Protein AF-A0A066RHJ8-F1 (afdb_monomer_lite)

Organism: NCBI:txid1654360

Structure (mmCIF, N/CA/C/O backbone):
data_AF-A0A066RHJ8-F1
#
_entry.id   AF-A0A066RHJ8-F1
#
loop_
_atom_site.group_PDB
_atom_site.id
_atom_site.type_symbol
_atom_site.label_atom_id
_atom_site.label_alt_id
_atom_site.label_comp_id
_atom_site.label_asym_id
_atom_site.label_entity_id
_atom_site.label_seq_id
_atom_site.pdbx_PDB_ins_code
_atom_site.Cartn_x
_atom_site.Cartn_y
_atom_site.Cartn_z
_atom_site.occupancy
_atom_site.B_iso_or_equiv
_atom_site.auth_seq_id
_atom_site.auth_comp_id
_atom_site.auth_asym_id
_atom_site.auth_atom_id
_atom_site.pdbx_PDB_model_num
ATOM 1 N N . MET A 1 1 ? -1.808 -9.681 -1.181 1.00 54.47 1 MET A N 1
ATOM 2 C CA . MET A 1 1 ? -0.693 -8.835 -0.711 1.00 54.47 1 MET A CA 1
ATOM 3 C C . MET A 1 1 ? -0.986 -8.386 0.717 1.00 54.47 1 MET A C 1
ATOM 5 O O . MET A 1 1 ? -1.422 -7.274 0.942 1.00 54.47 1 MET A O 1
ATOM 9 N N . THR A 1 2 ? -0.768 -9.251 1.707 1.00 55.66 2 THR A N 1
ATOM 10 C CA . THR A 1 2 ? -0.908 -8.876 3.128 1.00 55.66 2 THR A CA 1
ATOM 11 C C . THR A 1 2 ? 0.417 -8.418 3.739 1.00 55.66 2 THR A C 1
ATOM 13 O O . THR A 1 2 ? 0.487 -8.200 4.941 1.00 55.66 2 THR A O 1
ATOM 16 N N . THR A 1 3 ? 1.471 -8.248 2.928 1.00 59.19 3 THR A N 1
ATOM 17 C CA . THR A 1 3 ? 2.850 -8.013 3.384 1.00 59.19 3 THR A CA 1
ATOM 18 C C . THR A 1 3 ? 3.011 -6.776 4.272 1.00 59.19 3 THR A C 1
ATOM 20 O O . THR A 1 3 ? 3.804 -6.812 5.205 1.00 59.19 3 THR A O 1
ATOM 23 N N . CYS A 1 4 ? 2.215 -5.725 4.044 1.00 68.44 4 CYS A N 1
ATOM 24 C CA . CYS A 1 4 ? 2.212 -4.516 4.878 1.00 68.44 4 CYS A CA 1
ATOM 25 C C . CYS A 1 4 ? 1.197 -4.535 6.041 1.00 68.44 4 CYS A C 1
ATOM 27 O O . CYS A 1 4 ? 1.205 -3.613 6.846 1.00 68.44 4 CYS A O 1
ATOM 29 N N . VAL A 1 5 ? 0.329 -5.552 6.151 1.00 61.22 5 VAL A N 1
ATOM 30 C CA . VAL A 1 5 ? -0.864 -5.531 7.032 1.00 61.22 5 VAL A CA 1
ATOM 31 C C . VAL A 1 5 ? -0.652 -6.291 8.355 1.00 61.22 5 VAL A C 1
ATOM 33 O O . VAL A 1 5 ? -1.445 -6.185 9.288 1.00 61.22 5 VAL A O 1
ATOM 36 N N . VAL A 1 6 ? 0.424 -7.069 8.502 1.00 53.78 6 VAL A N 1
ATOM 37 C CA . VAL A 1 6 ? 0.547 -8.029 9.616 1.00 53.78 6 VAL A CA 1
ATOM 38 C C . VAL A 1 6 ? 1.184 -7.381 10.853 1.00 53.78 6 VAL A C 1
ATOM 40 O O . VAL A 1 6 ? 2.336 -7.628 11.181 1.00 53.78 6 VAL A O 1
ATOM 43 N N . GLY A 1 7 ? 0.413 -6.537 11.548 1.00 52.50 7 GLY A N 1
ATOM 44 C CA . GLY A 1 7 ? 0.635 -6.231 12.970 1.00 52.50 7 GLY A CA 1
ATOM 45 C C . GLY A 1 7 ? 1.372 -4.932 13.338 1.00 52.50 7 GLY A C 1
ATOM 46 O O . GLY A 1 7 ? 1.989 -4.906 14.397 1.00 52.50 7 GLY A O 1
ATOM 47 N N . ARG A 1 8 ? 1.263 -3.858 12.533 1.00 54.72 8 ARG A N 1
ATOM 48 C CA . ARG A 1 8 ? 1.763 -2.476 12.798 1.00 54.72 8 ARG A CA 1
ATOM 49 C C . ARG A 1 8 ? 3.290 -2.234 12.715 1.00 54.72 8 ARG A C 1
ATOM 51 O O . ARG A 1 8 ? 3.848 -1.539 13.556 1.00 54.72 8 ARG A O 1
ATOM 58 N N . SER A 1 9 ? 3.929 -2.705 11.637 1.00 58.59 9 SER A N 1
ATOM 59 C CA . SER A 1 9 ? 5.210 -2.176 11.110 1.00 58.59 9 SER A CA 1
ATOM 60 C C . SER A 1 9 ? 6.525 -2.512 11.836 1.00 58.59 9 SER A C 1
ATOM 62 O O . SER A 1 9 ? 7.495 -1.750 11.756 1.00 58.59 9 SER A O 1
ATOM 64 N N . ASP A 1 10 ? 6.615 -3.666 12.492 1.00 66.88 10 ASP A N 1
ATOM 65 C CA . ASP A 1 10 ? 7.911 -4.182 12.942 1.00 66.88 10 ASP A CA 1
ATOM 66 C C . ASP A 1 10 ? 8.750 -4.685 11.748 1.00 66.88 10 ASP A C 1
ATOM 68 O O . ASP A 1 10 ? 8.301 -5.499 10.933 1.00 66.88 10 ASP A O 1
ATOM 72 N N . LEU A 1 11 ? 9.978 -4.178 11.622 1.00 70.00 11 LEU A N 1
ATOM 73 C CA . LEU A 1 11 ? 10.820 -4.346 10.434 1.00 70.00 11 LEU A CA 1
ATOM 74 C C . LEU A 1 11 ? 11.218 -5.807 10.141 1.00 70.00 11 LEU A C 1
ATOM 76 O O . LEU A 1 11 ? 11.137 -6.207 8.977 1.00 70.00 11 LEU A O 1
ATOM 80 N N . PRO A 1 12 ? 11.568 -6.642 11.138 1.00 79.56 12 PRO A N 1
ATOM 81 C CA . PRO A 1 12 ? 11.828 -8.062 10.922 1.00 79.56 12 PRO A CA 1
ATOM 82 C C . PRO A 1 12 ? 10.596 -8.838 10.441 1.00 79.56 12 PRO A C 1
ATOM 84 O O . PRO A 1 12 ? 10.729 -9.731 9.607 1.00 79.56 12 PRO A O 1
ATOM 87 N N . ALA A 1 13 ? 9.397 -8.503 10.928 1.00 80.00 13 ALA A N 1
ATOM 88 C CA . ALA A 1 13 ? 8.169 -9.192 10.532 1.00 80.00 13 ALA A CA 1
ATOM 89 C C . ALA A 1 13 ? 7.810 -8.906 9.065 1.00 80.00 13 ALA A C 1
ATOM 91 O O . ALA A 1 13 ? 7.497 -9.831 8.309 1.00 80.00 13 ALA A O 1
ATOM 92 N N . VAL A 1 14 ? 7.920 -7.640 8.643 1.00 78.69 14 VAL A N 1
ATOM 93 C CA . VAL A 1 14 ? 7.721 -7.241 7.239 1.00 78.69 14 VAL A CA 1
ATOM 94 C C . VAL A 1 14 ? 8.747 -7.919 6.336 1.00 78.69 14 VAL A C 1
ATOM 96 O O . VAL A 1 14 ? 8.379 -8.451 5.293 1.00 78.69 14 VAL A O 1
ATOM 99 N N . GLU A 1 15 ? 10.016 -7.968 6.745 1.00 83.31 15 GLU A N 1
ATOM 100 C CA . GLU A 1 15 ? 11.082 -8.615 5.975 1.00 83.31 15 GLU A CA 1
ATOM 101 C C . GLU A 1 15 ? 10.846 -10.119 5.790 1.00 83.31 15 GLU A C 1
ATOM 103 O O . GLU A 1 15 ? 10.921 -10.621 4.667 1.00 83.31 15 GLU A O 1
ATOM 108 N N . GLN A 1 16 ? 10.499 -10.837 6.862 1.00 84.56 16 GLN A N 1
ATOM 109 C CA . GLN A 1 16 ? 10.178 -12.266 6.791 1.00 84.56 16 GLN A CA 1
ATOM 110 C C . GLN A 1 16 ? 8.992 -12.532 5.864 1.00 84.56 16 GLN A C 1
ATOM 112 O O . GLN A 1 16 ? 9.003 -13.478 5.072 1.00 84.56 16 GLN A O 1
ATOM 117 N N . LEU A 1 17 ? 7.959 -11.694 5.946 1.00 82.88 17 LEU A N 1
ATOM 118 C CA . LEU A 1 17 ? 6.774 -11.846 5.119 1.00 82.88 17 LEU A CA 1
ATOM 119 C C . LEU A 1 17 ? 7.043 -11.480 3.657 1.00 82.88 17 LEU A C 1
ATOM 121 O O . LEU A 1 17 ? 6.522 -12.146 2.765 1.00 82.88 17 LEU A O 1
ATOM 125 N N . ALA A 1 18 ? 7.868 -10.466 3.398 1.00 85.00 18 ALA A N 1
ATOM 126 C CA . ALA A 1 18 ? 8.316 -10.111 2.058 1.00 85.00 18 ALA A CA 1
ATOM 127 C C . ALA A 1 18 ? 9.039 -11.303 1.416 1.00 85.00 18 ALA A C 1
ATOM 129 O O . ALA A 1 18 ? 8.610 -11.784 0.366 1.00 85.00 18 ALA A O 1
ATOM 130 N N . GLN A 1 19 ? 10.040 -11.857 2.104 1.00 87.00 19 GLN A N 1
ATOM 131 C CA . GLN A 1 19 ? 10.793 -13.026 1.640 1.00 87.00 19 GLN A CA 1
ATOM 132 C C . GLN A 1 19 ? 9.893 -14.243 1.404 1.00 87.00 19 GLN A C 1
ATOM 134 O O . GLN A 1 19 ? 9.981 -14.885 0.360 1.00 87.00 19 GLN A O 1
ATOM 139 N N . LYS A 1 20 ? 8.971 -14.536 2.333 1.00 86.62 20 LYS A N 1
ATOM 140 C CA . LYS A 1 20 ? 8.002 -15.634 2.187 1.00 86.62 20 LYS A CA 1
ATOM 141 C C . LYS A 1 20 ? 7.116 -15.476 0.947 1.00 86.62 20 LYS A C 1
ATOM 143 O O . LYS A 1 20 ? 6.731 -16.474 0.348 1.00 86.62 20 LYS A O 1
ATOM 148 N N . ASN A 1 21 ? 6.791 -14.240 0.573 1.00 84.12 21 ASN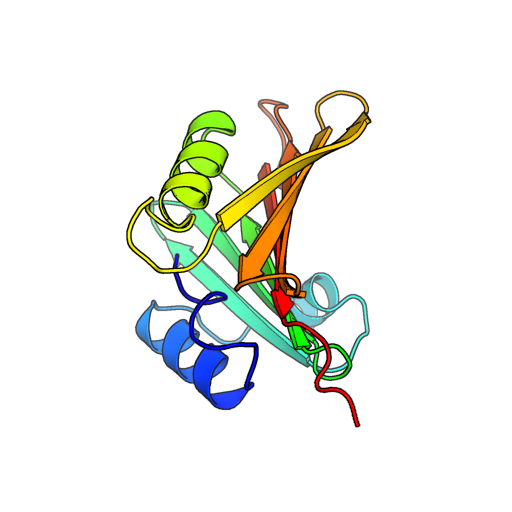 A N 1
ATOM 149 C CA . ASN A 1 21 ? 6.006 -13.924 -0.621 1.00 84.12 21 ASN A CA 1
ATOM 150 C C . ASN A 1 21 ? 6.870 -13.737 -1.882 1.00 84.12 21 ASN A C 1
ATOM 152 O O . ASN A 1 21 ? 6.366 -13.266 -2.897 1.00 84.12 21 ASN A O 1
ATOM 156 N N . GLY A 1 22 ? 8.157 -14.096 -1.831 1.00 88.00 22 GLY A N 1
ATOM 157 C CA . GLY A 1 22 ? 9.058 -14.073 -2.983 1.00 88.00 22 GLY A CA 1
ATOM 158 C C . GLY A 1 22 ? 9.702 -12.719 -3.275 1.00 88.00 22 GLY A C 1
ATOM 159 O O . GLY A 1 22 ? 10.432 -12.607 -4.256 1.00 88.00 22 GLY A O 1
ATOM 160 N N . PHE A 1 23 ? 9.478 -11.701 -2.439 1.00 90.62 23 PHE A N 1
ATOM 161 C CA . PHE A 1 23 ? 10.182 -10.430 -2.577 1.00 90.62 23 PHE A CA 1
ATOM 162 C C . PHE A 1 23 ? 11.664 -10.604 -2.237 1.00 90.62 23 PHE A C 1
ATOM 164 O O . PHE A 1 23 ? 12.032 -11.226 -1.238 1.00 90.62 23 PHE A O 1
ATOM 171 N N . GLN A 1 24 ? 12.516 -9.993 -3.051 1.00 93.31 24 GLN A N 1
ATOM 172 C CA . GLN A 1 24 ? 13.964 -9.983 -2.883 1.00 93.31 24 GLN A CA 1
ATOM 173 C C . GLN A 1 24 ? 14.429 -8.584 -2.499 1.00 93.31 24 GLN A C 1
ATOM 175 O O . GLN A 1 24 ? 13.792 -7.598 -2.860 1.00 93.31 24 GLN A O 1
ATOM 180 N N . ALA A 1 25 ? 15.528 -8.478 -1.751 1.00 93.19 25 ALA A N 1
ATOM 181 C CA . ALA A 1 25 ? 16.081 -7.175 -1.390 1.00 93.19 25 ALA A CA 1
ATOM 182 C C . ALA A 1 25 ? 16.359 -6.348 -2.655 1.00 93.19 25 ALA A C 1
ATOM 184 O O . ALA A 1 25 ? 16.960 -6.846 -3.608 1.00 93.19 25 ALA A O 1
ATOM 185 N N . ALA A 1 26 ? 15.907 -5.095 -2.663 1.00 92.56 26 ALA A N 1
ATOM 186 C CA . ALA A 1 26 ? 16.111 -4.218 -3.802 1.00 92.56 26 ALA A CA 1
ATOM 187 C C . ALA A 1 26 ? 17.610 -3.883 -3.949 1.00 92.56 26 ALA A C 1
ATOM 189 O O . ALA A 1 26 ? 18.268 -3.595 -2.941 1.00 92.56 26 ALA A O 1
ATOM 190 N N . PRO A 1 27 ? 18.152 -3.862 -5.181 1.00 91.31 27 PRO A N 1
ATOM 191 C CA . PRO A 1 27 ? 19.455 -3.266 -5.463 1.00 91.31 27 PRO A CA 1
ATOM 192 C C . PRO A 1 27 ? 19.558 -1.840 -4.900 1.00 91.31 27 PRO A C 1
ATOM 194 O O . PRO A 1 27 ? 18.555 -1.137 -4.777 1.00 91.31 27 PRO A O 1
ATOM 197 N N . SER A 1 28 ? 20.758 -1.405 -4.512 1.00 87.38 28 SER A N 1
ATOM 198 C CA . SER A 1 28 ? 20.949 -0.168 -3.735 1.00 87.38 28 SER A CA 1
ATOM 199 C C . SER A 1 28 ? 20.502 1.106 -4.463 1.00 87.38 28 SER A C 1
ATOM 201 O O . SER A 1 28 ? 20.049 2.058 -3.826 1.00 87.38 28 SER A O 1
ATOM 203 N N . ASP A 1 29 ? 20.598 1.125 -5.787 1.00 87.19 29 ASP A N 1
ATOM 204 C CA . ASP A 1 29 ? 20.080 2.163 -6.674 1.00 87.19 29 ASP A CA 1
ATOM 205 C C . ASP A 1 29 ? 18.544 2.172 -6.713 1.00 87.19 29 ASP A C 1
ATOM 207 O O . ASP A 1 29 ? 17.934 3.208 -6.448 1.00 87.19 29 ASP A O 1
ATOM 211 N N . ALA A 1 30 ? 17.905 1.020 -6.927 1.00 85.94 30 ALA A N 1
ATOM 212 C CA . ALA A 1 30 ? 16.447 0.887 -6.898 1.00 85.94 30 ALA A CA 1
ATOM 213 C C . ALA A 1 30 ? 15.864 1.219 -5.511 1.00 85.94 30 ALA A C 1
ATOM 215 O O . ALA A 1 30 ? 14.872 1.941 -5.392 1.00 85.94 30 ALA A O 1
ATOM 216 N N . ALA A 1 31 ? 16.515 0.757 -4.441 1.00 89.44 31 ALA A N 1
ATOM 217 C CA . ALA A 1 31 ? 16.118 1.027 -3.064 1.00 89.44 31 ALA A CA 1
ATOM 218 C C . ALA A 1 31 ? 16.076 2.532 -2.762 1.00 89.44 31 ALA A C 1
ATOM 220 O O . ALA A 1 31 ? 15.160 2.997 -2.084 1.00 89.44 31 ALA A O 1
ATOM 221 N N . ARG A 1 32 ? 17.022 3.317 -3.301 1.00 88.25 32 ARG A N 1
ATOM 222 C CA . ARG A 1 32 ? 17.029 4.782 -3.140 1.00 88.25 32 ARG A CA 1
ATOM 223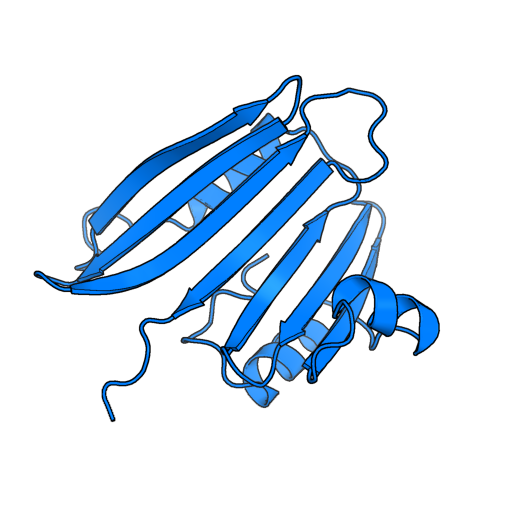 C C . ARG A 1 32 ? 15.782 5.440 -3.721 1.00 88.25 32 ARG A C 1
ATOM 225 O O . ARG A 1 32 ? 15.291 6.392 -3.117 1.00 88.25 32 ARG A O 1
ATOM 232 N N . HIS A 1 33 ? 15.262 4.931 -4.839 1.00 87.25 33 HIS A N 1
ATOM 233 C CA . HIS A 1 33 ? 14.031 5.442 -5.441 1.00 87.25 33 HIS A CA 1
ATOM 234 C C . HIS A 1 33 ? 12.805 5.142 -4.576 1.00 87.25 33 HIS A C 1
ATOM 236 O O . HIS A 1 33 ? 12.012 6.042 -4.337 1.00 87.25 33 HIS A O 1
ATOM 242 N N . TYR A 1 34 ? 12.679 3.929 -4.033 1.00 86.94 34 TYR A N 1
ATOM 243 C CA . TYR A 1 34 ? 11.540 3.576 -3.175 1.00 86.94 34 TYR A CA 1
ATOM 244 C C . TYR A 1 34 ? 11.572 4.238 -1.792 1.00 86.94 34 TYR A C 1
ATOM 246 O O . TYR A 1 34 ? 10.525 4.513 -1.208 1.00 86.94 34 TYR A O 1
ATOM 254 N N . LEU A 1 35 ? 12.768 4.485 -1.254 1.00 87.56 35 LEU A N 1
ATOM 255 C CA . LEU A 1 35 ? 12.954 5.090 0.066 1.00 87.56 35 LEU A CA 1
ATOM 256 C C . LEU A 1 35 ? 12.965 6.626 0.032 1.00 87.56 35 LEU A C 1
ATOM 258 O O . LEU A 1 35 ? 12.847 7.258 1.083 1.00 87.56 35 LEU A O 1
ATOM 262 N N . TYR A 1 36 ? 13.133 7.240 -1.145 1.00 86.38 36 TYR A N 1
ATOM 263 C CA . TYR A 1 36 ? 13.250 8.697 -1.311 1.00 86.38 36 TYR A CA 1
ATOM 264 C C . TYR A 1 36 ? 14.268 9.336 -0.343 1.00 86.38 36 TYR A C 1
ATOM 266 O O . TYR A 1 36 ? 14.050 10.412 0.207 1.00 86.38 36 TYR A O 1
ATOM 274 N N . GLY A 1 37 ? 15.390 8.648 -0.103 1.00 84.00 37 GLY A N 1
ATOM 275 C CA . GLY A 1 37 ? 16.455 9.112 0.796 1.00 84.00 37 GLY A CA 1
ATOM 276 C C . GLY A 1 37 ? 16.197 8.913 2.295 1.00 84.00 37 GLY A C 1
ATOM 277 O O . GLY A 1 37 ? 17.059 9.264 3.099 1.00 84.00 37 GLY A O 1
ATOM 278 N N . ASN A 1 38 ? 15.066 8.325 2.690 1.00 86.19 38 ASN A N 1
ATOM 279 C CA . ASN A 1 38 ? 14.782 8.013 4.089 1.00 86.19 38 ASN A CA 1
ATOM 280 C C . ASN A 1 38 ? 15.452 6.696 4.523 1.00 86.19 38 ASN A C 1
ATOM 282 O O . ASN A 1 38 ? 15.557 5.764 3.721 1.00 86.19 38 ASN A O 1
ATOM 286 N N . PRO A 1 39 ? 15.872 6.565 5.796 1.00 87.94 39 PRO A N 1
ATOM 287 C CA . PRO A 1 39 ? 16.324 5.288 6.338 1.00 87.94 39 PRO A CA 1
ATOM 288 C C . PRO A 1 39 ? 15.214 4.235 6.268 1.00 87.94 39 PRO A C 1
ATOM 290 O O . PRO A 1 39 ? 14.068 4.502 6.637 1.00 87.94 39 PRO A O 1
ATOM 293 N N . GLY A 1 40 ? 15.554 3.023 5.839 1.00 89.00 40 GLY A N 1
ATOM 294 C CA . GLY A 1 40 ? 14.583 1.947 5.699 1.00 89.00 40 GLY A CA 1
ATOM 295 C C . GLY A 1 40 ? 15.119 0.762 4.912 1.00 89.00 40 GLY A C 1
ATOM 296 O O . GLY A 1 40 ? 16.321 0.648 4.662 1.00 89.00 40 GLY A O 1
ATOM 297 N N . LYS A 1 41 ? 14.205 -0.120 4.520 1.00 91.31 41 LYS A N 1
ATOM 298 C CA . LYS A 1 41 ? 14.479 -1.260 3.643 1.00 91.31 41 LYS A CA 1
ATOM 299 C C . LYS A 1 41 ? 13.522 -1.253 2.463 1.00 91.31 41 LYS A C 1
ATOM 301 O O . LYS A 1 41 ? 12.386 -0.800 2.585 1.00 91.31 41 LYS A O 1
ATOM 306 N N . ALA A 1 42 ? 13.998 -1.759 1.334 1.00 92.31 42 ALA A N 1
ATOM 307 C CA . ALA A 1 42 ? 13.185 -1.937 0.149 1.00 92.31 42 ALA A CA 1
ATOM 308 C C . ALA A 1 42 ? 13.394 -3.329 -0.440 1.00 92.31 42 ALA A C 1
ATOM 310 O O . ALA A 1 42 ? 14.497 -3.881 -0.405 1.00 92.31 42 ALA A O 1
ATOM 311 N N . TRP A 1 43 ? 12.325 -3.870 -1.003 1.00 93.75 43 TRP A N 1
ATOM 312 C CA . TRP A 1 43 ? 12.301 -5.142 -1.697 1.00 93.75 43 TRP A CA 1
ATOM 313 C C . TRP A 1 43 ? 11.560 -4.996 -3.019 1.00 93.75 43 TRP A C 1
ATOM 315 O O . TRP A 1 43 ? 10.723 -4.110 -3.178 1.00 93.75 43 TRP A O 1
ATOM 325 N N . VAL A 1 44 ? 11.858 -5.877 -3.960 1.00 92.62 44 VAL A N 1
ATOM 326 C CA . VAL A 1 44 ? 11.193 -5.948 -5.257 1.00 92.62 44 VAL A CA 1
ATOM 327 C C . VAL A 1 44 ? 10.701 -7.361 -5.513 1.00 92.62 44 VAL A C 1
ATOM 329 O O . VAL A 1 44 ? 11.289 -8.337 -5.043 1.00 92.62 44 VAL A O 1
ATOM 332 N N . LEU A 1 45 ? 9.608 -7.463 -6.252 1.00 90.12 45 LEU A N 1
ATOM 333 C CA . LEU A 1 45 ? 9.085 -8.715 -6.772 1.00 90.12 45 LEU A CA 1
ATOM 334 C C . LEU A 1 45 ? 8.722 -8.490 -8.234 1.00 90.12 45 LEU A C 1
ATOM 336 O O . LEU A 1 45 ? 8.022 -7.536 -8.561 1.00 90.12 45 LEU A O 1
ATOM 340 N N . GLU A 1 46 ? 9.188 -9.392 -9.084 1.00 88.88 46 GLU A N 1
ATOM 341 C CA . GLU A 1 46 ? 8.798 -9.476 -10.483 1.00 88.88 46 GLU A CA 1
ATOM 342 C C . GLU A 1 46 ? 8.259 -10.878 -10.747 1.00 88.88 46 GLU A C 1
ATOM 344 O O . GLU A 1 46 ? 8.903 -11.876 -10.415 1.00 88.88 46 GLU A O 1
ATOM 349 N N . ASN A 1 47 ? 7.051 -10.956 -11.291 1.00 84.00 47 ASN A N 1
ATOM 350 C CA . ASN A 1 47 ? 6.419 -12.207 -11.695 1.00 84.00 47 ASN A CA 1
ATOM 351 C C . ASN A 1 47 ? 5.472 -11.962 -12.884 1.00 84.00 47 ASN A C 1
ATOM 353 O O . ASN A 1 47 ? 5.370 -10.846 -13.386 1.00 84.00 47 ASN A O 1
ATOM 357 N N . GLU A 1 48 ? 4.744 -12.992 -13.319 1.00 78.69 48 GLU A N 1
ATOM 358 C CA . GLU A 1 48 ? 3.774 -12.889 -14.426 1.00 78.69 48 GLU A CA 1
ATOM 359 C C . GLU A 1 48 ? 2.665 -11.848 -14.173 1.00 78.69 48 GLU A C 1
ATOM 361 O O . GLU A 1 48 ? 2.079 -11.314 -15.113 1.00 78.69 48 GLU A O 1
ATOM 366 N N . GLN A 1 49 ? 2.381 -11.548 -12.902 1.00 73.44 49 GLN A N 1
ATOM 367 C CA . GLN A 1 49 ? 1.398 -10.552 -12.467 1.00 73.44 49 GLN A CA 1
ATOM 368 C C . GLN A 1 49 ? 1.999 -9.155 -12.351 1.00 73.44 49 GLN A C 1
ATOM 370 O O . GLN A 1 49 ? 1.234 -8.189 -12.382 1.00 73.44 49 GLN A O 1
ATOM 375 N N . GLY A 1 50 ? 3.333 -9.047 -12.288 1.00 81.38 50 GLY A N 1
ATOM 376 C CA . GLY A 1 50 ? 4.057 -7.838 -12.625 1.00 81.38 50 GLY A CA 1
ATOM 377 C C . GLY A 1 50 ? 5.185 -7.364 -11.742 1.00 81.38 50 GLY A C 1
ATOM 378 O O . GLY A 1 50 ? 5.789 -8.103 -10.973 1.00 81.38 50 GLY A O 1
ATOM 379 N N . HIS A 1 51 ? 5.429 -6.072 -11.954 1.00 87.62 51 HIS A N 1
ATOM 380 C CA . HIS A 1 51 ? 6.314 -5.129 -11.284 1.00 87.62 51 HIS A CA 1
ATOM 381 C C . HIS A 1 51 ? 5.872 -4.695 -9.884 1.00 87.62 51 HIS A C 1
ATOM 383 O O . HIS A 1 51 ? 4.951 -3.876 -9.807 1.00 87.62 51 HIS A O 1
ATOM 389 N N . TYR A 1 52 ? 6.519 -5.139 -8.804 1.00 89.25 52 TYR A N 1
ATOM 390 C CA . TYR A 1 52 ? 6.198 -4.670 -7.453 1.00 89.25 52 TYR A CA 1
ATOM 391 C C . TYR A 1 52 ? 7.416 -4.149 -6.698 1.00 89.25 52 TYR A C 1
ATOM 393 O O . TYR A 1 52 ? 8.459 -4.800 -6.636 1.00 89.25 52 TYR A O 1
ATOM 401 N N . GLY A 1 53 ? 7.240 -3.003 -6.046 1.00 90.00 53 GLY A N 1
ATOM 402 C CA . GLY A 1 53 ? 8.157 -2.474 -5.044 1.00 90.00 53 GLY A CA 1
ATOM 403 C C . GLY A 1 53 ? 7.522 -2.521 -3.661 1.00 90.00 53 GLY A C 1
ATOM 404 O O . GLY A 1 53 ? 6.333 -2.265 -3.512 1.00 90.00 53 GLY A O 1
ATOM 405 N N . LEU A 1 54 ? 8.305 -2.829 -2.638 1.00 89.38 54 LEU A N 1
ATOM 406 C CA . LEU A 1 54 ? 7.916 -2.739 -1.235 1.00 89.38 54 LEU A CA 1
ATOM 407 C C . LEU A 1 54 ? 8.950 -1.873 -0.527 1.00 89.38 54 LEU A C 1
ATOM 409 O O . LEU A 1 54 ? 10.136 -2.175 -0.602 1.00 89.38 54 LEU A O 1
ATOM 413 N N . SER A 1 55 ? 8.528 -0.836 0.185 1.00 89.44 55 SER A N 1
ATOM 414 C CA . SER A 1 55 ? 9.397 -0.073 1.077 1.00 89.44 55 SER A CA 1
ATOM 415 C C . SER A 1 55 ? 8.859 -0.063 2.495 1.00 89.44 55 SER A C 1
ATOM 417 O O . SER A 1 55 ? 7.653 -0.090 2.723 1.00 89.44 55 SER A O 1
ATOM 419 N N . LEU A 1 56 ? 9.779 -0.032 3.453 1.00 87.38 56 LEU A N 1
ATOM 420 C CA . LEU A 1 56 ? 9.488 0.179 4.858 1.00 87.38 56 LEU A CA 1
ATOM 421 C C . LEU A 1 56 ? 10.443 1.236 5.401 1.00 87.38 56 LEU A C 1
ATOM 423 O O . LEU A 1 56 ? 11.654 1.009 5.471 1.00 87.38 56 LEU A O 1
ATOM 427 N N . LEU A 1 57 ? 9.893 2.384 5.786 1.00 85.50 57 LEU A N 1
ATOM 428 C CA . LEU A 1 57 ? 10.652 3.468 6.396 1.00 85.50 57 LEU A CA 1
ATOM 429 C C . LEU A 1 57 ? 10.828 3.216 7.895 1.00 85.50 57 LEU A C 1
ATOM 431 O O . LEU A 1 57 ? 9.878 2.867 8.592 1.00 85.50 57 LEU A O 1
ATOM 435 N N . ALA A 1 58 ? 12.042 3.423 8.404 1.00 79.31 58 ALA A N 1
ATOM 436 C CA . ALA A 1 58 ? 12.378 3.113 9.793 1.00 79.31 58 ALA A CA 1
ATOM 437 C C . ALA A 1 58 ? 11.799 4.121 10.803 1.00 79.31 58 ALA A C 1
ATOM 439 O O . ALA A 1 58 ? 11.473 3.739 11.918 1.00 79.31 58 ALA A O 1
ATOM 440 N N . ALA A 1 59 ? 11.689 5.402 10.433 1.00 72.25 59 ALA A N 1
ATOM 441 C CA . ALA A 1 59 ? 11.360 6.475 11.378 1.00 72.25 59 ALA A CA 1
ATOM 442 C C . ALA A 1 59 ? 9.872 6.535 11.754 1.00 72.25 59 ALA A C 1
ATOM 444 O O . ALA A 1 59 ? 9.530 6.768 12.906 1.00 72.25 59 ALA A O 1
ATOM 445 N N . ASN A 1 60 ? 8.993 6.342 10.774 1.00 70.00 60 ASN A N 1
ATOM 446 C CA . ASN A 1 60 ? 7.541 6.417 10.938 1.00 70.00 60 ASN A CA 1
ATOM 447 C C . ASN A 1 60 ? 6.858 5.092 10.614 1.00 70.00 60 ASN A C 1
ATOM 449 O O . ASN A 1 60 ? 5.633 5.056 10.492 1.00 70.00 60 ASN A O 1
ATOM 453 N N . HIS A 1 61 ? 7.642 4.022 10.440 1.00 75.12 61 HIS A N 1
ATOM 454 C CA . HIS A 1 61 ? 7.099 2.690 10.243 1.00 75.12 61 HIS A CA 1
ATOM 455 C C . HIS A 1 61 ? 6.150 2.605 9.024 1.00 75.12 61 HIS A C 1
ATOM 457 O O . HIS A 1 61 ? 5.271 1.743 8.958 1.00 75.12 61 HIS A O 1
ATOM 463 N N . LEU A 1 62 ? 6.320 3.513 8.054 1.00 81.25 62 LEU A N 1
ATOM 464 C CA . LEU A 1 62 ? 5.503 3.594 6.849 1.00 81.25 62 LEU A CA 1
ATOM 465 C C . LEU A 1 62 ? 5.884 2.457 5.908 1.00 81.25 62 LEU A C 1
ATOM 467 O O . LEU A 1 62 ? 7.010 2.419 5.409 1.00 81.25 62 LEU A O 1
ATOM 471 N N . CYS A 1 63 ? 4.935 1.557 5.665 1.00 84.88 63 CYS A N 1
ATOM 472 C CA . CYS A 1 63 ? 5.064 0.487 4.683 1.00 84.88 63 CYS A CA 1
ATOM 473 C C . CYS A 1 63 ? 4.344 0.899 3.401 1.00 84.88 63 CYS A C 1
ATOM 475 O O . CYS A 1 63 ? 3.156 1.221 3.457 1.00 84.88 63 CYS A O 1
ATOM 477 N N . SER A 1 64 ? 5.029 0.873 2.260 1.00 88.12 64 SER A N 1
ATOM 478 C CA . SER A 1 64 ? 4.446 1.221 0.964 1.00 88.12 64 SER A CA 1
ATOM 479 C C . SER A 1 64 ? 4.665 0.116 -0.063 1.00 88.12 64 SER A C 1
ATOM 481 O O . SER A 1 64 ? 5.772 -0.394 -0.208 1.00 88.12 64 SER A O 1
ATOM 483 N N . ILE A 1 65 ? 3.616 -0.234 -0.804 1.00 87.94 65 ILE A N 1
ATOM 484 C CA . ILE A 1 65 ? 3.655 -1.144 -1.950 1.00 87.94 65 ILE A CA 1
ATOM 485 C C . ILE A 1 65 ? 3.433 -0.324 -3.217 1.00 87.94 65 ILE A C 1
ATOM 487 O O . ILE A 1 65 ? 2.427 0.372 -3.340 1.00 87.94 65 ILE A O 1
ATOM 491 N N . PHE A 1 66 ? 4.356 -0.438 -4.162 1.00 88.56 66 PHE A N 1
ATOM 492 C CA . PHE A 1 66 ? 4.317 0.173 -5.483 1.00 88.56 66 PHE A CA 1
ATOM 493 C C . PHE A 1 66 ? 3.923 -0.900 -6.490 1.00 88.56 66 PHE A C 1
ATOM 495 O O . PHE A 1 66 ? 4.538 -1.964 -6.534 1.00 88.56 66 PHE A O 1
ATOM 502 N N . VAL A 1 67 ? 2.890 -0.628 -7.278 1.00 87.94 67 VAL A N 1
ATOM 503 C CA . VAL A 1 67 ? 2.325 -1.554 -8.260 1.00 87.94 67 VAL A CA 1
ATOM 504 C C . VAL A 1 67 ? 2.483 -0.936 -9.638 1.00 87.94 67 VAL A C 1
ATOM 506 O O . VAL A 1 67 ? 1.906 0.115 -9.915 1.00 87.94 67 VAL A O 1
ATOM 509 N N . HIS A 1 68 ? 3.265 -1.576 -10.500 1.00 84.62 68 HIS A N 1
ATOM 510 C CA . HIS A 1 68 ? 3.603 -1.045 -11.822 1.00 84.62 68 HIS A CA 1
ATOM 511 C C . HIS A 1 68 ? 2.694 -1.556 -12.947 1.00 84.62 68 HIS A C 1
ATOM 513 O O . HIS A 1 68 ? 2.756 -1.031 -14.053 1.00 84.62 68 HIS A O 1
ATOM 519 N N . GLN A 1 69 ? 1.826 -2.536 -12.675 1.00 84.75 69 GLN A N 1
ATOM 520 C CA . GLN A 1 69 ? 0.835 -3.029 -13.635 1.00 84.75 69 GLN A CA 1
ATOM 521 C C . GLN A 1 69 ? -0.415 -3.590 -12.949 1.00 84.75 69 GLN A C 1
ATOM 523 O O . GLN A 1 69 ? -0.376 -3.967 -11.778 1.00 84.75 69 GLN A O 1
ATOM 528 N N . GLY A 1 70 ? -1.501 -3.688 -13.711 1.00 83.56 70 GLY A N 1
ATOM 529 C CA . GLY A 1 70 ? -2.796 -4.203 -13.270 1.00 83.56 70 GLY A CA 1
ATOM 530 C C . GLY A 1 70 ? -3.923 -3.237 -13.617 1.00 83.56 70 GLY A C 1
ATOM 531 O O . GLY A 1 70 ? -3.671 -2.074 -13.931 1.00 83.56 70 GLY A O 1
ATOM 532 N N . ASP A 1 71 ? -5.158 -3.729 -13.578 1.00 86.56 71 ASP A N 1
ATOM 533 C CA . ASP A 1 71 ? -6.325 -2.872 -13.742 1.00 86.56 71 ASP A CA 1
ATOM 534 C C . ASP A 1 71 ? -6.542 -2.022 -12.467 1.00 86.56 71 ASP A C 1
ATOM 536 O O . ASP A 1 71 ? -6.521 -2.566 -11.355 1.00 86.56 71 ASP A O 1
ATOM 540 N N . PRO A 1 72 ? -6.709 -0.692 -12.594 1.00 88.44 72 PRO A N 1
ATOM 541 C CA . PRO A 1 72 ? -6.938 0.215 -11.470 1.00 88.44 72 PRO A CA 1
ATOM 542 C C . PRO A 1 72 ? -8.078 -0.202 -10.529 1.00 88.44 72 PRO A C 1
ATOM 544 O O . PRO A 1 72 ? -7.920 -0.126 -9.305 1.00 88.44 72 PRO A O 1
ATOM 547 N N . ASP A 1 73 ? -9.210 -0.647 -11.079 1.00 89.31 73 ASP A N 1
ATOM 548 C CA . ASP A 1 73 ? -10.391 -1.012 -10.298 1.00 89.31 73 ASP A CA 1
ATOM 549 C C . ASP A 1 73 ? -10.178 -2.359 -9.596 1.00 89.31 73 ASP A C 1
ATOM 551 O O . ASP A 1 73 ? -10.500 -2.496 -8.410 1.00 89.31 73 ASP A O 1
ATOM 555 N N . ASP A 1 74 ? -9.542 -3.322 -10.266 1.00 88.50 74 ASP A N 1
ATOM 556 C CA . ASP A 1 74 ? -9.191 -4.610 -9.656 1.00 88.50 74 ASP A CA 1
ATOM 557 C C . ASP A 1 74 ? -8.182 -4.455 -8.509 1.00 88.50 74 ASP A C 1
ATOM 559 O O . ASP A 1 74 ? -8.292 -5.132 -7.478 1.00 88.50 74 ASP A O 1
ATOM 563 N N . ILE A 1 75 ? -7.210 -3.545 -8.644 1.00 87.50 75 ILE A N 1
ATOM 564 C CA . ILE A 1 75 ? -6.252 -3.223 -7.575 1.00 87.50 75 ILE A CA 1
ATOM 565 C C . ILE A 1 75 ? -6.990 -2.622 -6.375 1.00 87.50 75 ILE A C 1
ATOM 567 O O . ILE A 1 75 ? -6.778 -3.055 -5.236 1.00 87.50 75 ILE A O 1
ATOM 571 N N . GLN A 1 76 ? -7.878 -1.654 -6.621 1.00 89.25 76 GLN A N 1
ATOM 572 C CA . GLN A 1 76 ? -8.684 -1.029 -5.575 1.00 89.25 76 GLN A CA 1
ATOM 573 C C . GLN A 1 76 ? -9.539 -2.067 -4.838 1.00 89.25 76 GLN A C 1
ATOM 575 O O . GLN A 1 76 ? -9.532 -2.100 -3.605 1.00 89.25 76 GLN A O 1
ATOM 580 N N . ALA A 1 77 ? -10.241 -2.926 -5.579 1.00 89.19 77 ALA A N 1
ATOM 581 C CA . ALA A 1 77 ? -11.103 -3.966 -5.029 1.00 89.19 77 ALA A CA 1
ATOM 582 C C . ALA A 1 77 ? -10.308 -5.014 -4.235 1.00 89.19 77 ALA A C 1
ATOM 584 O O . ALA A 1 77 ? -10.719 -5.416 -3.145 1.00 89.19 77 ALA A O 1
ATOM 585 N N . SER A 1 78 ? -9.138 -5.417 -4.741 1.00 85.19 78 SER A N 1
ATOM 586 C CA . SER A 1 78 ? -8.253 -6.375 -4.069 1.00 85.19 78 SER A CA 1
ATOM 587 C C . SER A 1 78 ? -7.768 -5.864 -2.715 1.00 85.19 78 SER A C 1
ATOM 589 O O . SER A 1 78 ? -7.683 -6.641 -1.764 1.00 85.19 78 SER A O 1
ATOM 591 N N . MET A 1 79 ? -7.474 -4.565 -2.615 1.00 86.94 79 MET A N 1
ATOM 592 C CA . MET A 1 79 ? -7.099 -3.936 -1.351 1.00 86.94 79 MET A CA 1
ATOM 593 C C . MET A 1 79 ? -8.305 -3.820 -0.408 1.00 86.94 79 MET A C 1
ATOM 595 O O . MET A 1 79 ? -8.218 -4.203 0.760 1.00 86.94 79 MET A O 1
ATOM 599 N N . GLU A 1 80 ? -9.458 -3.363 -0.912 1.00 90.25 80 GLU A N 1
ATOM 600 C CA . GLU A 1 80 ? -10.677 -3.214 -0.104 1.00 90.25 80 GLU A CA 1
ATOM 601 C C . GLU A 1 80 ? -11.197 -4.546 0.450 1.00 90.25 80 GLU A C 1
ATOM 603 O O . GLU A 1 80 ? -11.818 -4.568 1.513 1.00 90.25 80 GLU A O 1
ATOM 608 N N . ALA A 1 81 ? -10.887 -5.670 -0.198 1.00 88.12 81 ALA A N 1
ATOM 609 C CA . ALA A 1 81 ? -11.206 -7.003 0.308 1.00 88.12 81 ALA A CA 1
ATOM 610 C C . ALA A 1 81 ? -10.517 -7.342 1.648 1.00 88.12 81 ALA A C 1
ATOM 612 O O . ALA A 1 81 ? -10.939 -8.282 2.327 1.00 88.12 81 ALA A O 1
ATOM 613 N N . TRP A 1 82 ? -9.471 -6.604 2.042 1.00 84.38 82 TRP A N 1
ATOM 614 C CA . TRP A 1 82 ? -8.804 -6.762 3.341 1.00 84.38 82 TRP A CA 1
ATOM 615 C C . TRP A 1 82 ? -9.384 -5.868 4.436 1.00 84.38 82 TRP A C 1
ATOM 617 O O . TRP A 1 82 ? -8.995 -6.023 5.595 1.00 84.38 82 TRP A O 1
ATOM 627 N N . LEU A 1 83 ? -10.300 -4.952 4.104 1.00 87.44 83 LEU A N 1
ATOM 628 C CA . LEU A 1 83 ? -10.934 -4.096 5.102 1.00 87.44 83 LEU A CA 1
ATOM 629 C C . LEU A 1 83 ? -11.683 -4.935 6.151 1.00 87.44 83 LEU A C 1
ATOM 631 O O . LEU A 1 83 ? -12.173 -6.033 5.854 1.00 87.44 83 LEU A O 1
ATOM 635 N N . PRO A 1 84 ? -11.804 -4.424 7.389 1.00 87.12 84 PRO A N 1
ATOM 636 C CA . PRO A 1 84 ? -12.474 -5.145 8.454 1.00 87.12 84 PRO A CA 1
ATOM 637 C C . PRO A 1 84 ? -13.891 -5.593 8.090 1.00 87.12 84 PRO A C 1
ATOM 639 O O . PRO A 1 84 ? -14.721 -4.814 7.617 1.00 87.12 84 PRO A O 1
ATOM 642 N N . LYS A 1 85 ? -14.194 -6.863 8.375 1.00 86.12 85 LYS A N 1
ATOM 643 C CA . LYS A 1 85 ? -15.555 -7.407 8.278 1.00 86.12 85 LYS A CA 1
ATOM 644 C C . LYS A 1 85 ? -16.421 -6.901 9.439 1.00 86.12 85 LYS A C 1
ATOM 646 O O . LYS A 1 85 ? -15.900 -6.608 10.518 1.00 86.12 85 LYS A O 1
ATOM 651 N N . LYS A 1 86 ? -17.746 -6.883 9.234 1.00 80.19 86 LYS A N 1
ATOM 652 C CA . LYS A 1 86 ? -18.748 -6.339 10.179 1.00 80.19 86 LYS A CA 1
ATOM 653 C C . LYS A 1 86 ? -18.668 -6.910 11.607 1.00 80.19 86 LYS A C 1
ATOM 655 O O . LYS A 1 86 ? -19.006 -6.193 12.539 1.00 80.19 86 LYS A O 1
ATOM 660 N N . ASP A 1 87 ? -18.130 -8.118 11.784 1.00 82.25 87 ASP A N 1
ATOM 661 C CA . ASP A 1 87 ? -18.066 -8.808 13.084 1.00 82.25 87 ASP A CA 1
ATOM 662 C C . ASP A 1 87 ? -16.644 -8.894 13.670 1.00 82.25 87 ASP A C 1
ATOM 664 O O . ASP A 1 87 ? -16.378 -9.670 14.583 1.00 82.25 87 ASP A O 1
ATOM 668 N N . SER A 1 88 ? -15.698 -8.113 13.142 1.00 86.31 88 SER A N 1
ATOM 669 C CA . SER A 1 88 ? -14.290 -8.158 13.573 1.00 86.31 88 SER A CA 1
ATOM 670 C C . SER A 1 88 ? -13.984 -7.325 14.827 1.00 86.31 88 SER A C 1
ATOM 672 O O . SER A 1 88 ? -12.875 -7.394 15.350 1.00 86.31 88 SER A O 1
ATOM 674 N N . GLY A 1 89 ? -14.937 -6.511 15.301 1.00 88.19 89 GLY A N 1
ATOM 675 C CA . GLY A 1 89 ? -14.703 -5.512 16.354 1.00 88.19 89 GLY A CA 1
ATOM 676 C C . GLY A 1 89 ? -14.003 -4.235 15.866 1.00 88.19 89 GLY A C 1
ATOM 677 O O . GLY A 1 89 ? -13.718 -3.352 16.676 1.00 88.19 89 GLY A O 1
ATOM 678 N N . TYR A 1 90 ? -13.763 -4.123 14.556 1.00 91.00 90 TYR A N 1
ATOM 679 C CA . TYR A 1 90 ? -13.228 -2.938 13.892 1.00 91.00 90 TYR A CA 1
ATOM 680 C C . TYR A 1 90 ? -14.236 -2.383 12.885 1.00 91.00 90 TYR A C 1
ATOM 682 O O . TYR A 1 90 ? -14.989 -3.125 12.251 1.00 91.00 90 TYR A O 1
ATOM 690 N N . THR A 1 91 ? -14.217 -1.068 12.712 1.00 92.81 91 THR A N 1
ATOM 691 C CA . THR A 1 91 ? -14.930 -0.357 11.648 1.00 92.81 91 THR A CA 1
ATOM 692 C C . THR A 1 91 ? -13.934 0.411 10.791 1.00 92.81 91 THR A C 1
ATOM 694 O O . THR A 1 91 ? -12.739 0.440 11.090 1.00 92.81 91 THR A O 1
ATOM 697 N N . PHE A 1 92 ? -14.403 1.016 9.702 1.00 93.75 92 PHE A N 1
ATOM 698 C CA . PHE A 1 92 ? -13.563 1.901 8.911 1.00 93.75 92 PHE A CA 1
ATOM 699 C C . PHE A 1 92 ? -14.344 3.081 8.335 1.00 93.75 92 PHE A C 1
ATOM 701 O O . PHE A 1 92 ? -15.558 2.999 8.135 1.00 93.75 92 PHE A O 1
ATOM 708 N N . THR A 1 93 ? -13.636 4.168 8.040 1.00 94.94 93 THR A N 1
ATOM 709 C CA . THR A 1 93 ? -14.120 5.240 7.158 1.00 94.94 93 THR A CA 1
ATOM 710 C C . THR A 1 93 ? -13.396 5.162 5.818 1.00 94.94 93 THR A C 1
ATOM 712 O O . THR A 1 93 ? -12.290 4.638 5.741 1.00 94.94 93 THR A O 1
ATOM 715 N N . LYS A 1 94 ? -14.026 5.662 4.752 1.00 95.56 94 LYS A N 1
ATOM 716 C CA . LYS A 1 94 ? -13.434 5.787 3.412 1.00 95.56 94 LYS A CA 1
ATOM 717 C C . LYS A 1 94 ? -13.589 7.228 2.953 1.00 95.56 94 LYS A C 1
ATOM 719 O O . LYS A 1 94 ? -14.699 7.760 2.991 1.00 95.56 94 LYS A O 1
ATOM 724 N N . GLN A 1 95 ? -12.502 7.851 2.515 1.00 96.12 95 GLN A N 1
ATOM 725 C CA . GLN A 1 95 ? -12.498 9.244 2.072 1.00 96.12 95 GLN A CA 1
ATOM 726 C C . GLN A 1 95 ? -11.599 9.422 0.852 1.00 96.12 95 GLN A C 1
ATOM 728 O O . GLN A 1 95 ? -10.450 8.994 0.860 1.00 96.12 95 GLN A O 1
ATOM 733 N N . ILE A 1 96 ? -12.095 10.092 -0.189 1.00 95.75 96 ILE A N 1
ATOM 734 C CA . ILE A 1 96 ? -11.233 10.578 -1.272 1.00 95.75 96 ILE A CA 1
ATOM 735 C C . ILE A 1 96 ? -10.561 11.851 -0.760 1.00 95.75 96 ILE A C 1
ATOM 737 O O . ILE A 1 96 ? -11.240 12.845 -0.515 1.00 95.75 96 ILE A O 1
ATOM 741 N N . ILE A 1 97 ? -9.242 11.806 -0.570 1.00 94.50 97 ILE A N 1
ATOM 742 C CA . ILE A 1 97 ? -8.463 12.920 -0.005 1.00 94.50 97 ILE A CA 1
ATOM 743 C C . ILE A 1 97 ? -7.756 13.752 -1.080 1.00 94.50 97 ILE A C 1
ATOM 745 O O . ILE A 1 97 ? -7.338 14.873 -0.810 1.00 94.50 97 ILE A O 1
ATOM 749 N N . SER A 1 98 ? -7.626 13.217 -2.297 1.00 93.81 98 SER A N 1
ATOM 750 C CA . SER A 1 98 ? -7.115 13.944 -3.459 1.00 93.81 98 SER A CA 1
ATOM 751 C C . SER A 1 98 ? -7.625 13.318 -4.756 1.00 93.81 98 SER A C 1
ATOM 753 O O . SER A 1 98 ? -7.783 12.100 -4.850 1.00 93.81 98 SER A O 1
ATOM 755 N N . SER A 1 99 ? -7.869 14.151 -5.765 1.00 93.38 99 SER A N 1
ATOM 756 C CA . SER A 1 99 ? -8.139 13.721 -7.137 1.00 93.38 99 SER A CA 1
ATOM 757 C C . SER A 1 99 ? -7.566 14.768 -8.088 1.00 93.38 99 SER A C 1
ATOM 759 O O . SER A 1 99 ? -7.923 15.940 -7.991 1.00 93.38 99 SER A O 1
ATOM 761 N N . SER A 1 100 ? -6.675 14.363 -8.991 1.00 91.44 100 SER A N 1
ATOM 762 C CA . SER A 1 100 ? -6.038 15.256 -9.964 1.00 91.44 100 SER A CA 1
ATOM 763 C C . SER A 1 100 ? -5.741 14.499 -11.254 1.00 91.44 100 SER A C 1
ATOM 765 O O . SER A 1 100 ? -4.941 13.564 -11.253 1.00 91.44 100 SER A O 1
ATOM 767 N N . GLY A 1 101 ? -6.395 14.889 -12.352 1.00 90.56 101 GLY A N 1
ATOM 768 C CA . GLY A 1 101 ? -6.336 14.137 -13.609 1.00 90.56 101 GLY A CA 1
ATOM 769 C C . GLY A 1 101 ? -6.751 12.678 -13.402 1.00 90.56 101 GLY A C 1
ATOM 770 O O . GLY A 1 101 ? -7.778 12.413 -12.777 1.00 90.56 101 GLY A O 1
ATOM 771 N N . ASP A 1 102 ? -5.910 11.753 -13.867 1.00 92.38 102 ASP A N 1
ATOM 772 C CA . ASP A 1 102 ? -6.111 10.305 -13.727 1.00 92.38 102 ASP A CA 1
ATOM 773 C C . ASP A 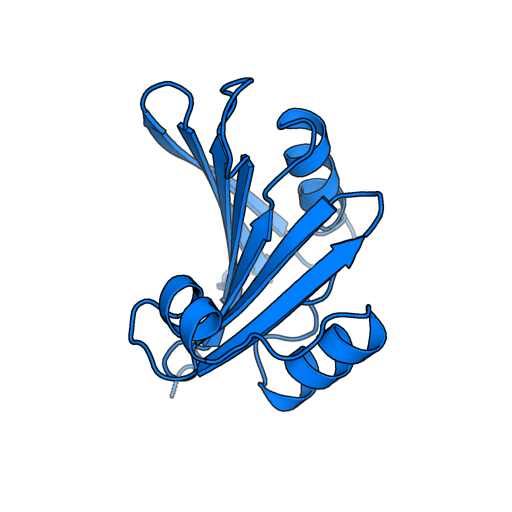1 102 ? -5.674 9.752 -12.359 1.00 92.38 102 ASP A C 1
ATOM 775 O O . ASP A 1 102 ? -5.790 8.554 -12.113 1.00 92.38 102 ASP A O 1
ATOM 779 N N . LEU A 1 103 ? -5.163 10.594 -11.452 1.00 92.12 103 LEU A N 1
ATOM 780 C CA . LEU A 1 103 ? -4.756 10.179 -10.112 1.00 92.12 103 LEU A CA 1
ATOM 781 C C . LEU A 1 103 ? -5.892 10.376 -9.113 1.00 92.12 103 LEU A C 1
ATOM 783 O O . LEU A 1 103 ? -6.447 11.471 -8.980 1.00 92.12 103 LEU A O 1
ATOM 787 N N . ARG A 1 104 ? -6.173 9.334 -8.332 1.00 95.31 104 ARG A N 1
ATOM 788 C CA . ARG A 1 104 ? -7.090 9.389 -7.191 1.00 95.31 104 ARG A CA 1
ATOM 789 C C . ARG A 1 104 ? -6.416 8.829 -5.953 1.00 95.31 104 ARG A C 1
ATOM 791 O O . ARG A 1 104 ? -5.922 7.705 -5.982 1.00 95.31 104 ARG A O 1
ATOM 798 N N . THR A 1 105 ? -6.463 9.585 -4.862 1.00 94.69 105 THR A N 1
ATOM 799 C CA . THR A 1 105 ? -5.993 9.145 -3.550 1.00 94.69 105 THR A CA 1
ATOM 800 C C . THR A 1 105 ? -7.167 8.949 -2.603 1.00 94.69 105 THR A C 1
ATOM 802 O O . THR A 1 105 ? -7.915 9.888 -2.312 1.00 94.69 105 THR A O 1
ATOM 805 N N . THR A 1 106 ? -7.288 7.737 -2.076 1.00 95.69 106 THR A N 1
ATOM 806 C CA . THR A 1 106 ? -8.307 7.344 -1.105 1.00 95.69 106 THR A CA 1
ATOM 807 C C . THR A 1 106 ? -7.638 6.969 0.213 1.00 95.69 106 THR A C 1
ATOM 809 O O . THR A 1 106 ? -6.678 6.200 0.232 1.00 95.69 106 THR A O 1
ATOM 812 N N . ALA A 1 107 ? -8.150 7.504 1.316 1.00 94.38 107 ALA A N 1
ATOM 813 C CA . ALA A 1 107 ? -7.763 7.138 2.668 1.00 94.38 107 ALA A CA 1
ATOM 814 C C . ALA A 1 107 ? -8.832 6.255 3.319 1.00 94.38 107 ALA A C 1
ATOM 816 O O . ALA A 1 107 ? -10.034 6.484 3.139 1.00 94.38 107 ALA A O 1
ATOM 817 N N . TYR A 1 108 ? -8.373 5.284 4.103 1.00 93.81 108 TYR A N 1
ATOM 818 C CA . TYR A 1 108 ? -9.197 4.426 4.940 1.00 93.81 108 TYR A CA 1
ATOM 819 C C . TYR A 1 108 ? -8.666 4.481 6.363 1.00 93.81 108 TYR A C 1
ATOM 821 O O . TYR A 1 108 ? -7.525 4.091 6.606 1.00 93.81 108 TYR A O 1
ATOM 829 N N . ASP A 1 109 ? -9.487 4.950 7.298 1.00 92.31 109 ASP A N 1
ATOM 830 C CA . ASP A 1 109 ? -9.145 4.888 8.717 1.00 92.31 109 ASP A CA 1
ATOM 831 C C . ASP A 1 109 ? -9.766 3.644 9.312 1.00 92.31 109 ASP A C 1
ATOM 833 O O . ASP A 1 109 ? -10.989 3.526 9.335 1.00 92.31 109 ASP A O 1
ATOM 837 N N . ILE A 1 110 ? -8.933 2.737 9.811 1.00 90.81 110 ILE A N 1
ATOM 838 C CA . ILE A 1 110 ? -9.373 1.569 10.565 1.00 90.81 110 ILE A CA 1
ATOM 839 C C . ILE A 1 110 ? -9.544 1.985 12.021 1.00 90.81 110 ILE A C 1
ATOM 841 O O . ILE A 1 110 ? -8.636 2.547 12.638 1.00 90.81 110 ILE A O 1
ATOM 845 N N . ILE A 1 111 ? -10.719 1.715 12.579 1.00 90.69 111 ILE A N 1
ATOM 846 C CA . ILE A 1 111 ? -11.159 2.230 13.873 1.00 90.69 111 ILE A CA 1
ATOM 847 C C . ILE A 1 111 ? -11.495 1.065 14.802 1.00 90.69 111 ILE A C 1
ATOM 849 O O . ILE A 1 111 ? -12.207 0.135 14.426 1.00 90.69 111 ILE A O 1
ATOM 853 N N . GLN A 1 112 ? -11.012 1.140 16.043 1.00 90.19 112 GLN A N 1
ATOM 854 C CA . GLN A 1 112 ? -11.382 0.236 17.130 1.00 90.19 112 GLN A CA 1
ATOM 855 C C . GLN A 1 112 ? -11.929 1.060 18.301 1.00 90.19 112 GLN A C 1
ATOM 857 O O . GLN A 1 112 ? -11.196 1.815 18.947 1.00 90.19 112 GLN A O 1
ATOM 862 N N . GLY A 1 113 ? -13.232 0.949 18.570 1.00 87.75 113 GLY A N 1
ATOM 863 C CA . GLY A 1 113 ? -13.903 1.846 19.517 1.00 87.75 113 GLY A CA 1
ATOM 864 C C . GLY A 1 113 ? -13.809 3.311 19.050 1.00 87.75 113 GLY A C 1
ATOM 865 O O . GLY A 1 113 ? -14.190 3.587 17.917 1.00 87.75 113 GLY A O 1
ATOM 866 N N . PRO A 1 114 ? -13.310 4.259 19.870 1.00 86.94 114 PRO A N 1
ATOM 867 C CA . PRO A 1 114 ? -13.167 5.663 19.470 1.00 86.94 114 PRO A CA 1
ATOM 868 C C . PRO A 1 114 ? -11.813 6.001 18.817 1.00 86.94 114 PRO A C 1
ATOM 870 O O . PRO A 1 114 ? -11.568 7.166 18.514 1.00 86.94 114 PRO A O 1
ATOM 873 N N . LYS A 1 115 ? -10.898 5.033 18.657 1.00 88.12 115 LYS A N 1
ATOM 874 C CA . LYS A 1 115 ? -9.513 5.291 18.228 1.00 88.12 115 LYS A CA 1
ATOM 875 C C . LYS A 1 115 ? -9.270 4.815 16.800 1.00 88.12 115 LYS A C 1
ATOM 877 O O . LYS A 1 115 ? -9.578 3.669 16.477 1.00 88.12 115 LYS A O 1
ATOM 882 N N . ILE A 1 116 ? -8.640 5.665 15.989 1.00 88.25 116 ILE A N 1
ATOM 883 C CA . ILE A 1 116 ? -8.015 5.242 14.731 1.00 88.25 116 ILE A CA 1
ATOM 884 C C . ILE A 1 116 ? -6.775 4.433 15.100 1.00 88.25 116 ILE A C 1
ATOM 886 O O . ILE A 1 116 ? -5.908 4.913 15.828 1.00 88.25 116 ILE A O 1
ATOM 890 N N . VAL A 1 117 ? -6.723 3.189 14.641 1.00 85.44 117 V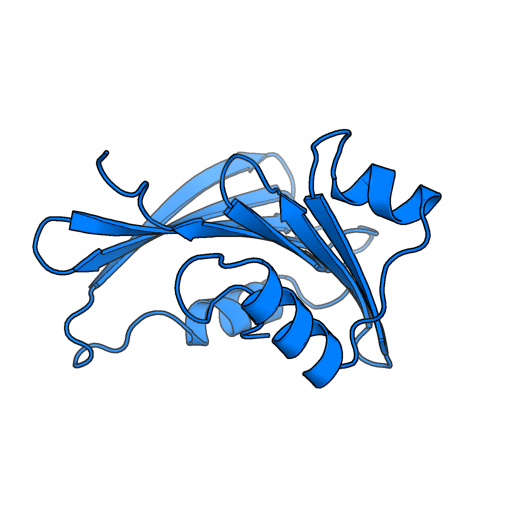AL A N 1
ATOM 891 C CA . VAL A 1 117 ? -5.628 2.255 14.930 1.00 85.44 117 VAL A CA 1
ATOM 892 C C . VAL A 1 117 ? -4.672 2.086 13.758 1.00 85.44 117 VAL A C 1
ATOM 894 O O . VAL A 1 117 ? -3.534 1.663 13.958 1.00 85.44 117 VAL A O 1
ATOM 897 N N . GLU A 1 118 ? -5.134 2.403 12.554 1.00 85.25 118 GLU A N 1
ATOM 898 C CA . GLU A 1 118 ? -4.371 2.289 11.321 1.00 85.25 118 GLU A CA 1
ATOM 899 C C . GLU A 1 118 ? -4.985 3.205 10.262 1.00 85.25 118 GLU A C 1
ATOM 901 O O . GLU A 1 118 ? -6.205 3.373 10.216 1.00 85.25 118 GLU A O 1
ATOM 906 N N . ARG A 1 119 ? -4.142 3.782 9.408 1.00 88.31 119 ARG A N 1
ATOM 907 C CA . ARG A 1 119 ? -4.566 4.516 8.217 1.00 88.31 119 ARG A CA 1
ATOM 908 C C . ARG A 1 119 ? -3.943 3.878 6.988 1.00 88.31 119 ARG A C 1
ATOM 910 O O . ARG A 1 119 ? -2.724 3.717 6.914 1.00 88.31 119 ARG A O 1
ATOM 917 N N . TRP A 1 120 ? -4.790 3.540 6.026 1.00 90.88 120 TRP A N 1
ATOM 918 C CA . TRP A 1 120 ? -4.388 3.074 4.704 1.00 90.88 120 TRP A CA 1
ATOM 919 C C . TRP A 1 120 ? -4.588 4.214 3.717 1.00 90.88 120 TRP A C 1
ATOM 921 O O . TRP A 1 120 ? -5.640 4.848 3.704 1.00 90.88 120 TRP A O 1
ATOM 931 N N . VAL A 1 121 ? -3.594 4.480 2.881 1.00 91.25 121 VAL A N 1
ATOM 932 C CA . VAL A 1 121 ? -3.672 5.474 1.811 1.00 91.25 121 VAL A CA 1
ATOM 933 C C . VAL A 1 121 ? -3.319 4.783 0.512 1.00 91.25 121 VAL A C 1
ATOM 935 O O . VAL A 1 121 ? -2.199 4.314 0.346 1.00 91.25 121 VAL A O 1
ATOM 938 N N . ILE A 1 122 ? -4.261 4.735 -0.420 1.00 93.06 122 ILE A N 1
ATOM 939 C CA . ILE A 1 122 ? -4.023 4.223 -1.766 1.00 93.06 122 ILE A CA 1
ATOM 940 C C . ILE A 1 122 ? -4.113 5.372 -2.757 1.00 93.06 122 ILE A C 1
ATOM 942 O O . ILE A 1 122 ? -5.079 6.129 -2.748 1.00 93.06 122 ILE A O 1
ATOM 946 N N . THR A 1 123 ? -3.100 5.513 -3.601 1.00 93.00 123 THR A N 1
ATOM 947 C CA . THR A 1 123 ? -3.148 6.373 -4.784 1.00 93.00 123 THR A CA 1
ATOM 948 C C . THR A 1 123 ? -3.136 5.484 -6.009 1.00 93.00 123 THR A C 1
ATOM 950 O O . THR A 1 123 ? -2.228 4.671 -6.138 1.00 93.00 123 THR A O 1
ATOM 953 N N . ILE A 1 124 ? -4.123 5.638 -6.887 1.00 92.69 124 ILE A N 1
ATOM 954 C CA . ILE A 1 124 ? -4.245 4.873 -8.130 1.00 92.69 124 ILE A CA 1
ATOM 955 C C . ILE A 1 124 ? -4.212 5.836 -9.311 1.00 92.69 124 ILE A C 1
ATOM 957 O O . ILE A 1 124 ? -4.860 6.884 -9.276 1.00 92.69 124 ILE A O 1
ATOM 961 N N . ASN A 1 125 ? -3.457 5.464 -10.338 1.00 92.75 125 ASN A N 1
ATOM 962 C CA . ASN A 1 125 ? -3.445 6.088 -11.646 1.00 92.75 125 ASN A CA 1
ATOM 963 C C . ASN A 1 125 ? -4.339 5.288 -12.599 1.00 92.75 125 ASN A C 1
ATOM 965 O O . ASN A 1 125 ? -4.056 4.130 -12.889 1.00 92.75 125 ASN A O 1
ATOM 969 N N . TYR A 1 126 ? -5.395 5.922 -13.097 1.00 88.31 126 TYR A N 1
ATOM 970 C CA . TYR A 1 126 ? -6.358 5.330 -14.027 1.00 88.31 126 TYR A CA 1
ATOM 971 C C . TYR A 1 126 ? -5.959 5.507 -15.503 1.00 88.31 126 TYR A C 1
ATOM 973 O O . TYR A 1 126 ? -6.704 5.126 -16.405 1.00 88.31 126 TYR A O 1
ATOM 981 N N . SER A 1 127 ? -4.778 6.070 -15.767 1.00 87.25 127 SER A N 1
ATOM 982 C CA . SER A 1 127 ? -4.236 6.217 -17.115 1.00 87.25 127 SER A CA 1
ATOM 983 C C . SER A 1 127 ? -3.740 4.878 -17.668 1.00 87.25 127 SER A C 1
ATOM 985 O O . SER A 1 127 ? -2.918 4.205 -17.044 1.00 87.25 127 SER A O 1
ATOM 987 N N . GLN A 1 128 ? -4.170 4.519 -18.882 1.00 68.94 128 GLN A N 1
ATOM 988 C CA . GLN A 1 128 ? -3.864 3.228 -19.522 1.00 68.94 128 GLN A CA 1
ATOM 989 C C . GLN A 1 128 ? -2.374 3.006 -19.854 1.00 68.94 128 GLN A C 1
ATOM 991 O O . GLN A 1 128 ? -1.982 1.883 -20.155 1.00 68.94 128 GLN A O 1
ATOM 996 N N . SER A 1 129 ? -1.536 4.050 -19.820 1.00 69.06 129 SER A N 1
ATOM 997 C CA . SER A 1 129 ? -0.114 3.982 -20.197 1.00 69.06 129 SER A CA 1
ATOM 998 C C . SER A 1 129 ? 0.852 4.294 -19.049 1.00 69.06 129 SER A C 1
ATOM 1000 O O . SER A 1 129 ? 2.011 4.634 -19.296 1.00 69.06 129 SER A O 1
ATOM 1002 N N . SER A 1 130 ? 0.396 4.259 -17.795 1.00 68.19 130 SER A N 1
ATOM 1003 C CA . SER A 1 130 ? 1.263 4.580 -16.660 1.00 68.19 130 SER A CA 1
ATOM 1004 C C . SER A 1 130 ? 2.217 3.432 -16.334 1.00 68.19 130 SER A C 1
ATOM 1006 O O . SER A 1 130 ? 1.788 2.305 -16.120 1.00 68.19 130 SER A O 1
ATOM 1008 N N . GLY A 1 131 ? 3.510 3.740 -16.192 1.00 75.44 131 GLY A N 1
ATOM 1009 C CA . GLY A 1 131 ? 4.493 2.800 -15.642 1.00 75.44 131 GLY A CA 1
ATOM 1010 C C . GLY A 1 131 ? 4.344 2.561 -14.134 1.00 75.44 131 GLY A C 1
ATOM 1011 O O . GLY A 1 131 ? 5.013 1.688 -13.599 1.00 75.44 131 GLY A O 1
ATOM 1012 N N . LEU A 1 132 ? 3.506 3.340 -13.436 1.00 80.88 132 LEU A N 1
ATOM 1013 C CA . LEU A 1 132 ? 3.133 3.145 -12.031 1.00 80.88 132 LEU A CA 1
ATOM 1014 C C . LEU A 1 132 ? 1.613 3.261 -11.896 1.00 80.88 132 LEU A C 1
ATOM 1016 O O . LEU A 1 132 ? 1.048 4.339 -12.093 1.00 80.88 132 LEU A O 1
ATOM 1020 N N . VAL A 1 133 ? 0.955 2.160 -11.560 1.00 86.06 133 VAL A N 1
ATOM 1021 C CA . VAL A 1 133 ? -0.508 2.081 -11.488 1.00 86.06 133 VAL A CA 1
ATOM 1022 C C . VAL A 1 133 ? -1.012 2.425 -10.095 1.00 86.06 133 VAL A C 1
ATOM 1024 O O . VAL A 1 133 ? -1.997 3.143 -9.976 1.00 86.06 133 VAL A O 1
ATOM 1027 N N . ALA A 1 134 ? -0.343 1.979 -9.029 1.00 86.75 134 ALA A N 1
ATOM 1028 C CA . ALA A 1 134 ? -0.772 2.314 -7.675 1.00 86.75 134 ALA A CA 1
ATOM 1029 C C . ALA A 1 134 ? 0.374 2.398 -6.665 1.00 86.75 134 ALA A C 1
ATOM 1031 O O . ALA A 1 134 ? 1.389 1.714 -6.783 1.00 86.75 134 ALA A O 1
ATOM 1032 N N . ILE A 1 135 ? 0.168 3.209 -5.629 1.00 88.44 135 ILE A N 1
ATOM 1033 C CA . ILE A 1 135 ? 0.948 3.194 -4.391 1.00 88.44 135 ILE A CA 1
ATOM 1034 C C . ILE A 1 135 ? -0.027 2.959 -3.242 1.00 88.44 135 ILE A C 1
ATOM 1036 O O . ILE A 1 135 ? -0.971 3.728 -3.067 1.00 88.44 135 ILE A O 1
ATOM 1040 N N . MET A 1 136 ? 0.210 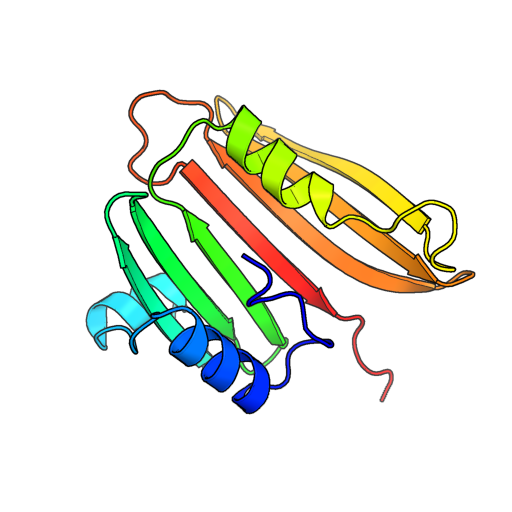1.917 -2.453 1.00 88.56 136 MET A N 1
ATOM 1041 C CA . MET A 1 136 ? -0.544 1.602 -1.242 1.00 88.56 136 MET A CA 1
ATOM 1042 C C . MET A 1 136 ? 0.353 1.805 -0.034 1.00 88.56 136 MET A C 1
ATOM 1044 O O . MET A 1 136 ? 1.387 1.160 0.064 1.00 88.56 136 MET A O 1
ATOM 1048 N N . SER A 1 137 ? -0.047 2.672 0.880 1.00 85.81 137 SER A N 1
ATOM 1049 C CA . SER A 1 137 ? 0.724 3.071 2.050 1.00 85.81 137 SER A CA 1
ATOM 1050 C C . SER A 1 137 ? -0.045 2.770 3.325 1.00 85.81 137 SER A C 1
ATOM 1052 O O . SER A 1 137 ? -1.234 3.070 3.424 1.00 85.81 137 SER A O 1
ATOM 1054 N N . TYR A 1 138 ? 0.650 2.214 4.309 1.00 85.19 138 TYR A N 1
ATOM 1055 C CA . TYR A 1 138 ? 0.083 1.754 5.569 1.00 85.19 138 TYR A CA 1
ATOM 1056 C C . TYR A 1 138 ? 0.853 2.379 6.726 1.00 85.19 138 TYR A C 1
ATOM 1058 O O . TYR A 1 138 ? 2.080 2.267 6.802 1.00 85.19 138 TYR A O 1
ATOM 1066 N N . THR A 1 139 ? 0.125 3.026 7.632 1.00 79.12 139 THR A N 1
ATOM 1067 C CA . THR A 1 139 ? 0.673 3.554 8.885 1.00 79.12 139 THR A CA 1
ATOM 1068 C C . THR A 1 139 ? -0.163 3.061 10.054 1.00 79.12 139 THR A C 1
ATOM 1070 O O . THR A 1 139 ? -1.374 3.297 10.090 1.00 79.12 139 THR A O 1
ATOM 1073 N N . GLY A 1 140 ? 0.475 2.409 11.026 1.00 69.06 140 GLY A N 1
ATOM 1074 C CA . GLY A 1 140 ? -0.145 2.143 12.322 1.00 69.06 140 GLY A CA 1
ATOM 1075 C C . GLY A 1 140 ? -0.344 3.433 13.122 1.00 69.06 140 GLY A C 1
ATOM 1076 O O . GLY A 1 140 ? 0.317 4.438 12.864 1.00 69.06 140 GLY A O 1
ATOM 1077 N N . ALA A 1 141 ? -1.246 3.409 14.103 1.00 59.34 141 ALA A N 1
ATOM 1078 C CA . ALA A 1 141 ? -1.315 4.471 15.101 1.00 59.34 141 ALA A CA 1
ATOM 1079 C C . ALA A 1 141 ? 0.039 4.598 15.813 1.00 59.34 141 ALA A C 1
ATOM 1081 O O . ALA A 1 141 ? 0.594 3.582 16.244 1.00 59.34 141 ALA A O 1
ATOM 1082 N N . GLU A 1 142 ? 0.547 5.828 15.943 1.00 52.53 142 GLU A N 1
ATOM 1083 C CA . GLU A 1 142 ? 1.727 6.106 16.761 1.00 52.53 142 GLU A CA 1
ATOM 1084 C C . GLU A 1 142 ? 1.515 5.485 18.146 1.00 52.53 142 GLU A C 1
ATOM 1086 O O . GLU A 1 142 ? 0.469 5.679 18.780 1.00 52.53 142 GLU A O 1
ATOM 1091 N N . ALA A 1 143 ? 2.487 4.695 18.608 1.00 40.47 143 ALA A N 1
ATOM 1092 C CA . ALA A 1 143 ? 2.519 4.309 20.005 1.00 40.47 143 ALA A CA 1
ATOM 1093 C C . ALA A 1 143 ? 2.588 5.613 20.802 1.00 40.47 143 ALA A C 1
ATOM 1095 O O . ALA A 1 143 ? 3.545 6.370 20.661 1.00 40.47 143 ALA A O 1
ATOM 1096 N N . SER A 1 144 ? 1.542 5.905 21.574 1.00 34.44 144 SER A N 1
ATOM 1097 C CA . SER A 1 144 ? 1.571 7.007 22.530 1.00 34.44 144 SER A CA 1
ATOM 1098 C C . SER A 1 144 ? 2.726 6.712 23.482 1.00 34.44 144 SER A C 1
ATOM 1100 O O . SER A 1 144 ? 2.662 5.726 24.219 1.00 34.44 144 SER A O 1
ATOM 1102 N N . SER A 1 145 ? 3.800 7.486 23.367 1.00 32.78 145 SER A N 1
ATOM 1103 C CA . SER A 1 145 ? 4.916 7.494 24.305 1.00 32.78 145 SER A CA 1
ATOM 1104 C C . SER A 1 145 ? 4.507 8.058 25.660 1.00 32.78 145 SER A C 1
ATOM 1106 O O . SER A 1 145 ? 3.540 8.853 25.724 1.00 32.7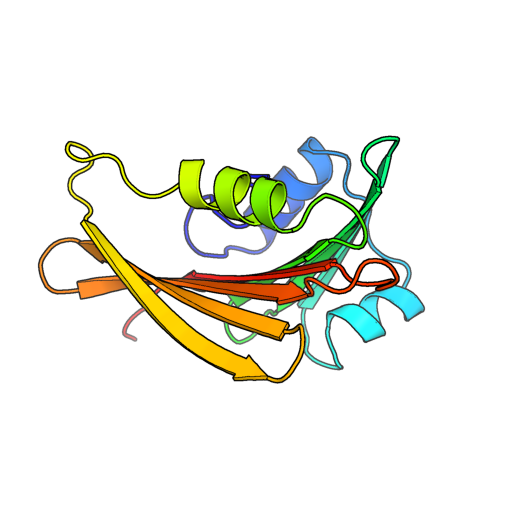8 145 SER A O 1
#

InterPro domains:
  IPR061192 NMCC_0638 family (lipo)protein [NF047650] (1-129)

Radius of gyration: 15.14 Å; chains: 1; bounding box: 40×31×44 Å

Sequence (145 aa):
MTTCVVGRSDLPAVEQLAQKNGFQAAPSDAARHYLYGNPGKAWVLENEQGHYGLSLLAANHLCSIFVHQGDPDDIQASMEAWLPKKDSGYTFTKQIISSSGDLRTTAYDIIQGPKIVERWVITINYSQSSGLVAIMSYTGAEASS

pLDDT: mean 83.52, std 12.09, range [32.78, 96.12]

Foldseek 3Di:
DCLLPPDFQDQVSSVVSCVVVVWDWDDPVVQCVVCVPADWTKTWDADPQGTWIWIAGDPQSKIKIWDQDDQLVVVVVVVCVPADDPPNQKDKDKDFPDDDDQKTKIKIFIDHPHDRFKIWIKIAGNDPPGSTGIMIIIGGDPDPD

Secondary structure (DSSP, 8-state):
--TTTSSS--HHHHHHHHHHTT-EEPPHHHHHHHHTT-SEEEEEEEETTEEEEEEEETTT--EEEEE-SS-HHHHHHHHHTTSPPTTSS-EEEEEEEEEETTEEEEEEEEEETTEEEEEEEEEEE--TT-S--EEEEEEEPP---